Protein AF-A0A4S8HXV7-F1 (afdb_monomer_lite)

Secondary structure (DSSP, 8-state):
---------TT-SSPPP---SS---B---HHHHHHHHH-TTTGGGB---TTT-SHHHHHHHHGGGSTTTT-EEEEHHHHHTS---TT-EEEEEESSS--SS--EEEEHHHHHHHHHHHTT-SSSS--TTSEEEEE--------------HHHHGGGS--

pLDDT: mean 83.81, std 17.09, range [35.47, 97.69]

Structure (mmCIF, N/CA/C/O backbone):
data_AF-A0A4S8HXV7-F1
#
_entry.id   AF-A0A4S8HXV7-F1
#
loop_
_atom_site.group_PDB
_atom_site.id
_atom_site.type_symbol
_atom_site.label_atom_id
_atom_site.label_alt_id
_atom_site.label_comp_id
_atom_site.label_asym_id
_atom_site.label_entity_id
_atom_site.label_seq_id
_atom_site.pdbx_PDB_ins_code
_atom_site.Cartn_x
_atom_site.Cartn_y
_atom_site.Cartn_z
_atom_site.occupancy
_atom_site.B_iso_or_equiv
_atom_site.auth_seq_id
_atom_site.auth_comp_id
_atom_site.auth_asym_id
_atom_site.auth_atom_id
_atom_site.pdbx_PDB_model_num
ATOM 1 N N . MET A 1 1 ? -28.149 9.709 16.127 1.00 66.69 1 MET A N 1
ATOM 2 C CA . MET A 1 1 ? -26.971 8.877 16.458 1.00 66.69 1 MET A CA 1
ATOM 3 C C . MET A 1 1 ? -26.277 9.533 17.646 1.00 66.69 1 MET A C 1
ATOM 5 O O . MET A 1 1 ? -26.127 10.747 17.613 1.00 66.69 1 MET A O 1
ATOM 9 N N . GLN A 1 2 ? -25.987 8.801 18.724 1.00 84.50 2 GLN A N 1
ATOM 10 C CA . GLN A 1 2 ? -25.315 9.349 19.912 1.00 84.50 2 GLN A CA 1
ATOM 11 C C . GLN A 1 2 ? -23.810 9.112 19.770 1.00 84.50 2 GLN A C 1
ATOM 13 O O . GLN A 1 2 ? -23.411 7.995 19.450 1.00 84.50 2 GLN A O 1
ATOM 18 N N . TYR A 1 3 ? -23.004 10.144 20.005 1.00 88.06 3 TYR A N 1
ATOM 19 C CA . TYR A 1 3 ? -21.544 10.067 19.969 1.00 88.06 3 TYR A CA 1
ATOM 20 C C . TYR A 1 3 ? -20.999 10.307 21.375 1.00 88.06 3 TYR A C 1
ATOM 22 O O . TYR A 1 3 ? -21.593 11.057 22.151 1.00 88.06 3 TYR A O 1
ATOM 30 N N . ILE A 1 4 ? -19.895 9.643 21.699 1.00 90.31 4 ILE A N 1
ATOM 31 C CA . ILE A 1 4 ? -19.158 9.823 22.949 1.00 90.31 4 ILE A CA 1
ATOM 32 C C . ILE A 1 4 ? -17.730 10.159 22.544 1.00 90.31 4 ILE A C 1
ATOM 34 O O . ILE A 1 4 ? -17.114 9.406 21.791 1.00 90.31 4 ILE A O 1
ATOM 38 N N . GLU A 1 5 ? -17.237 11.298 23.012 1.00 92.00 5 GLU A N 1
ATOM 39 C CA . GLU A 1 5 ? -15.839 11.672 22.847 1.00 92.00 5 GLU A CA 1
ATOM 40 C C . GLU A 1 5 ? -14.992 10.922 23.874 1.00 92.00 5 GLU A C 1
ATOM 42 O O . GLU A 1 5 ? -15.394 10.746 25.027 1.00 92.00 5 GLU A O 1
ATOM 47 N N . ILE A 1 6 ? -13.846 10.420 23.424 1.00 91.06 6 ILE A N 1
ATOM 48 C CA . ILE A 1 6 ? -12.927 9.633 24.233 1.00 91.06 6 ILE A CA 1
ATOM 49 C C . ILE A 1 6 ? -11.528 10.191 24.000 1.00 91.06 6 ILE A C 1
ATOM 51 O O . ILE A 1 6 ? -11.031 10.173 22.873 1.00 91.06 6 ILE A O 1
ATOM 55 N N . ASP A 1 7 ? -10.883 10.629 25.075 1.00 91.69 7 ASP A N 1
ATOM 56 C CA . ASP A 1 7 ? -9.509 11.112 25.024 1.00 91.69 7 ASP A CA 1
ATOM 57 C C . ASP A 1 7 ? -8.523 9.946 25.084 1.00 91.69 7 ASP A C 1
ATOM 59 O O . ASP A 1 7 ? -8.434 9.220 26.077 1.00 91.69 7 ASP A O 1
ATOM 63 N N . ILE A 1 8 ? -7.749 9.778 24.013 1.00 91.62 8 ILE A N 1
ATOM 64 C CA . ILE A 1 8 ? -6.668 8.796 23.945 1.00 91.62 8 ILE A CA 1
ATOM 65 C C . ILE A 1 8 ? -5.344 9.516 24.163 1.00 91.62 8 ILE A C 1
ATOM 67 O O . ILE A 1 8 ? -4.898 10.294 23.318 1.00 91.62 8 ILE A O 1
ATOM 71 N N . ILE A 1 9 ? -4.693 9.218 25.287 1.00 90.62 9 ILE A N 1
ATOM 72 C CA . ILE A 1 9 ? -3.345 9.712 25.568 1.00 90.62 9 ILE A CA 1
ATOM 73 C C . ILE A 1 9 ? -2.378 9.089 24.545 1.00 90.62 9 ILE A C 1
ATOM 75 O O . ILE A 1 9 ? -2.358 7.864 24.393 1.00 90.62 9 ILE A O 1
ATOM 79 N N . PRO A 1 10 ? -1.560 9.884 23.831 1.00 86.81 10 PRO A N 1
ATOM 80 C CA . PRO A 1 10 ? -0.559 9.343 22.919 1.00 86.81 10 PRO A CA 1
ATOM 81 C C . PRO A 1 10 ? 0.362 8.326 23.609 1.00 86.81 10 PRO A C 1
ATOM 83 O O . PRO A 1 10 ? 0.791 8.542 24.740 1.00 86.81 10 PRO A O 1
ATOM 86 N N . PHE A 1 11 ? 0.686 7.234 22.910 1.00 85.81 11 PHE A N 1
ATOM 87 C CA . PHE A 1 11 ? 1.575 6.156 23.378 1.00 85.81 11 PHE A CA 1
ATOM 88 C C . PHE A 1 11 ? 1.100 5.375 24.615 1.00 85.81 11 PHE A C 1
ATOM 90 O O . PHE A 1 11 ? 1.881 4.619 25.189 1.00 85.81 11 PHE A O 1
ATOM 97 N N . THR A 1 12 ? -0.163 5.521 25.018 1.00 92.44 12 THR A N 1
ATOM 98 C CA . THR A 1 12 ? -0.748 4.660 26.051 1.00 92.44 12 THR A CA 1
ATOM 99 C C . THR A 1 12 ? -0.883 3.214 25.568 1.00 92.44 12 THR A C 1
ATOM 101 O O . THR A 1 12 ? -1.055 2.944 24.377 1.00 92.44 12 THR A O 1
ATOM 104 N N . ASP A 1 13 ? -0.818 2.277 26.507 1.00 93.12 13 ASP A N 1
ATOM 105 C CA . ASP A 1 13 ? -1.010 0.845 26.301 1.00 93.12 13 ASP A CA 1
ATOM 106 C C . ASP A 1 13 ? -2.412 0.363 26.714 1.00 93.12 13 ASP A C 1
ATOM 108 O O . ASP A 1 13 ? -2.720 -0.820 26.548 1.00 93.12 13 ASP A O 1
ATOM 112 N N . GLN A 1 14 ? -3.273 1.265 27.201 1.00 91.88 14 GLN A N 1
ATOM 113 C CA . GLN A 1 14 ? -4.616 0.952 27.688 1.00 91.88 14 GLN A CA 1
ATOM 114 C C . GLN A 1 14 ? -5.668 1.911 27.130 1.00 91.88 14 GLN A C 1
ATOM 116 O O . GLN A 1 14 ? -5.430 3.105 26.955 1.00 91.88 14 GLN A O 1
ATOM 121 N N . LEU A 1 15 ? -6.866 1.386 26.868 1.00 90.88 15 LEU A N 1
ATOM 122 C CA . LEU A 1 15 ? -8.019 2.229 26.565 1.00 90.88 15 LEU A CA 1
ATOM 123 C C . LEU A 1 15 ? -8.466 2.966 27.838 1.00 90.88 15 LEU A C 1
ATOM 125 O O . LEU A 1 15 ? -8.445 2.376 28.920 1.00 90.88 15 LEU A O 1
ATOM 129 N N . PRO A 1 16 ? -8.912 4.228 27.732 1.00 91.44 16 PRO A N 1
ATOM 130 C CA . PRO A 1 16 ? -9.568 4.906 28.840 1.00 91.44 16 PRO A CA 1
ATOM 131 C C . PRO A 1 16 ? -10.880 4.196 29.190 1.00 91.44 16 PRO A C 1
ATOM 133 O O . PRO A 1 16 ? -11.446 3.450 28.391 1.00 91.44 16 PRO A O 1
ATOM 136 N N . ASN A 1 17 ? -11.406 4.468 30.380 1.00 90.94 17 ASN A N 1
ATOM 137 C CA . ASN A 1 17 ? -12.718 3.959 30.760 1.00 90.94 17 ASN A CA 1
ATOM 138 C C . ASN A 1 17 ? -13.820 4.714 30.007 1.00 90.94 17 ASN A C 1
ATOM 140 O O . ASN A 1 17 ? -13.947 5.930 30.131 1.00 90.94 17 ASN A O 1
ATOM 144 N N . PHE A 1 18 ? -14.659 3.981 29.280 1.00 90.62 18 PHE A N 1
ATOM 145 C CA . PHE A 1 18 ? -15.868 4.497 28.641 1.00 90.62 18 PHE A CA 1
ATOM 146 C C . PHE A 1 18 ? -16.979 3.442 28.678 1.00 90.62 18 PHE A C 1
ATOM 148 O O . PHE A 1 18 ? -16.735 2.260 28.915 1.00 90.62 18 PHE A O 1
ATOM 155 N N . ASN A 1 19 ? -18.224 3.863 28.452 1.00 87.88 19 ASN A N 1
ATOM 156 C CA . ASN A 1 19 ? -19.351 2.937 28.394 1.00 87.88 19 ASN A CA 1
ATOM 157 C C . ASN A 1 19 ? -19.299 2.106 27.102 1.00 87.88 19 ASN A C 1
ATOM 159 O O . ASN A 1 19 ? -19.551 2.629 26.016 1.00 87.88 19 ASN A O 1
ATOM 163 N N . ASN A 1 20 ? -19.027 0.811 27.239 1.00 87.88 20 ASN A N 1
ATOM 164 C CA . ASN A 1 20 ? -18.946 -0.155 26.146 1.00 87.88 20 ASN A CA 1
ATOM 165 C C . ASN A 1 20 ? -20.070 -1.211 26.182 1.00 87.88 20 ASN A C 1
ATOM 167 O O . ASN A 1 20 ? -19.978 -2.234 25.513 1.00 87.88 20 ASN A O 1
ATOM 171 N N . ASN A 1 21 ? -21.167 -0.951 26.905 1.00 87.50 21 ASN A N 1
ATOM 172 C CA . ASN A 1 21 ? -22.294 -1.890 27.036 1.00 87.50 21 ASN A CA 1
ATOM 173 C C . ASN A 1 21 ? -23.074 -2.116 25.727 1.00 87.50 21 ASN A C 1
ATOM 175 O O . ASN A 1 21 ? -23.994 -2.934 25.678 1.00 87.50 21 ASN A O 1
ATOM 179 N N . LYS A 1 22 ? -22.769 -1.349 24.680 1.00 86.75 22 LYS A N 1
ATOM 180 C CA . LYS A 1 22 ? -23.358 -1.465 23.347 1.00 86.75 22 LYS A CA 1
ATOM 181 C C . LYS A 1 22 ? -22.246 -1.668 22.331 1.00 86.75 22 LYS A C 1
ATOM 183 O O . LYS A 1 22 ? -21.126 -1.205 22.525 1.00 86.75 22 LYS A O 1
ATOM 188 N N . GLN A 1 23 ? -22.590 -2.296 21.214 1.00 87.38 23 GLN A N 1
ATOM 189 C CA . GLN A 1 23 ? -21.696 -2.343 20.069 1.00 87.38 23 GLN A CA 1
ATOM 190 C C . GLN A 1 23 ? -21.584 -0.938 19.463 1.00 87.38 23 GLN A C 1
ATOM 192 O O . GLN A 1 23 ? -22.570 -0.379 18.984 1.00 87.38 23 GLN A O 1
ATOM 197 N N . SER A 1 24 ? -20.384 -0.372 19.533 1.00 90.31 24 SER A N 1
ATOM 198 C CA . SER A 1 24 ? -20.072 0.984 19.077 1.00 90.31 24 SER A CA 1
ATOM 199 C C . SER A 1 24 ? -19.241 0.932 17.804 1.00 90.31 24 SER A C 1
ATOM 201 O O . SER A 1 24 ? -18.461 0.005 17.632 1.00 90.31 24 SER A O 1
ATOM 203 N N . ILE A 1 25 ? -19.383 1.926 16.928 1.00 91.25 25 ILE A N 1
ATOM 204 C CA . ILE A 1 25 ? -18.441 2.140 15.822 1.00 91.25 25 ILE A CA 1
ATOM 205 C C . ILE A 1 25 ? -17.330 3.045 16.341 1.00 91.25 25 ILE A C 1
ATOM 207 O O . ILE A 1 25 ? -17.612 4.111 16.890 1.00 91.25 25 ILE A O 1
ATOM 211 N N . PHE A 1 26 ? -16.081 2.624 16.173 1.00 91.88 26 PHE A N 1
ATOM 212 C CA . PHE A 1 26 ? -14.922 3.369 16.651 1.00 91.88 26 PHE A CA 1
ATOM 213 C C . PHE A 1 26 ? -14.276 4.169 15.521 1.00 91.8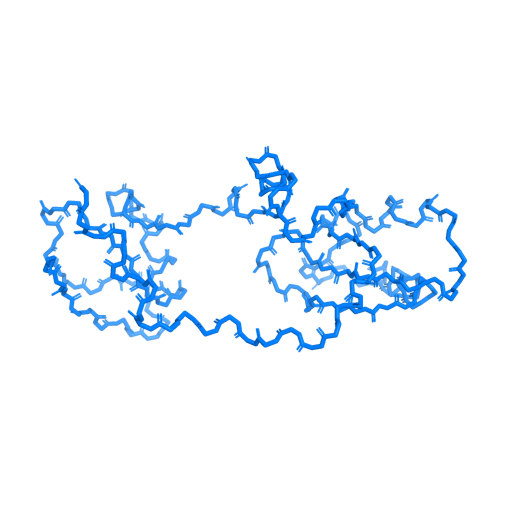8 26 PHE A C 1
ATOM 215 O O . PHE A 1 26 ? -13.999 3.632 14.450 1.00 91.88 26 PHE A O 1
ATOM 222 N N . TYR A 1 27 ? -13.996 5.446 15.780 1.00 90.19 27 TYR A N 1
ATOM 223 C CA . TYR A 1 27 ? -13.314 6.346 14.855 1.00 90.19 27 TYR A CA 1
ATOM 224 C C . TYR A 1 27 ? -12.298 7.199 15.617 1.00 90.19 27 TYR A C 1
ATOM 226 O O . TYR A 1 27 ? -12.652 7.816 16.619 1.00 90.19 27 TYR A O 1
ATOM 234 N N . GLY A 1 28 ? -11.037 7.213 15.182 1.00 89.12 28 GLY A N 1
ATOM 235 C CA . GLY A 1 28 ? -9.982 7.918 15.907 1.00 89.12 28 GLY A CA 1
ATOM 236 C C . GLY A 1 28 ? -8.572 7.603 15.417 1.00 89.12 28 GLY A C 1
ATOM 237 O O . GLY A 1 28 ? -8.363 7.225 14.266 1.00 89.12 28 GLY A O 1
ATOM 238 N N . SER A 1 29 ? -7.597 7.799 16.304 1.00 88.38 29 SER A N 1
ATOM 239 C CA . SER A 1 29 ? -6.169 7.662 16.005 1.00 88.38 29 SER A CA 1
ATOM 240 C C . SER A 1 29 ? -5.725 6.208 15.794 1.00 88.38 29 SER A C 1
ATOM 242 O O . SER A 1 29 ? -6.381 5.260 16.230 1.00 88.38 29 SER A O 1
ATOM 244 N N . THR A 1 30 ? -4.545 6.029 15.191 1.00 86.81 30 THR A N 1
ATOM 245 C CA . THR A 1 30 ? -3.892 4.715 15.062 1.00 86.81 30 THR A CA 1
ATOM 246 C C . THR A 1 30 ? -3.627 4.069 16.422 1.00 86.81 30 THR A C 1
ATOM 248 O O . THR A 1 30 ? -3.826 2.866 16.556 1.00 86.81 30 THR A O 1
ATOM 251 N N . THR A 1 31 ? -3.260 4.851 17.446 1.00 90.62 31 THR A N 1
ATOM 252 C CA . THR A 1 31 ? -3.116 4.369 18.831 1.00 90.62 31 THR A CA 1
ATOM 253 C C . THR A 1 31 ? -4.418 3.745 19.330 1.00 90.62 31 THR A C 1
ATOM 255 O O . THR A 1 31 ? -4.404 2.626 19.830 1.00 90.62 31 THR A O 1
ATOM 258 N N . MET A 1 32 ? -5.560 4.418 19.137 1.00 91.56 32 MET A N 1
ATOM 259 C CA . MET A 1 32 ? -6.864 3.865 19.516 1.00 91.56 32 MET A CA 1
ATOM 260 C C . MET A 1 32 ? -7.146 2.555 18.779 1.00 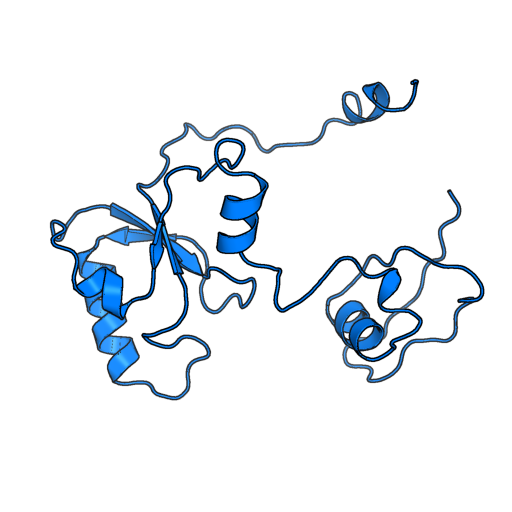91.56 32 MET A C 1
ATOM 262 O O . MET A 1 32 ? -7.535 1.570 19.399 1.00 91.56 32 MET A O 1
ATOM 266 N N . GLY A 1 33 ? -6.903 2.533 17.467 1.00 89.69 33 GLY A N 1
ATOM 267 C CA . GLY A 1 33 ? -7.080 1.344 16.640 1.00 89.69 33 GLY A CA 1
ATOM 268 C C . GLY A 1 33 ? -6.247 0.152 17.111 1.00 89.69 33 GLY A C 1
ATOM 269 O O . GLY A 1 33 ? -6.770 -0.949 17.251 1.00 89.69 33 GLY A O 1
ATOM 270 N N . GLN A 1 34 ? -4.971 0.375 17.437 1.00 88.75 34 GLN A N 1
ATOM 271 C CA . GLN A 1 34 ? -4.073 -0.656 17.971 1.00 88.75 34 GLN A CA 1
ATOM 272 C C . GLN A 1 34 ? -4.547 -1.213 19.317 1.00 88.75 34 GLN A C 1
ATOM 274 O O . GLN A 1 34 ? -4.387 -2.404 19.582 1.00 88.75 34 GLN A O 1
ATOM 279 N N . LEU A 1 35 ? -5.114 -0.365 20.174 1.00 92.12 35 LEU A N 1
ATOM 280 C CA . LEU A 1 35 ? -5.649 -0.780 21.468 1.00 92.12 35 LEU A CA 1
ATOM 281 C C . LEU A 1 35 ? -6.957 -1.564 21.311 1.00 92.12 35 LEU A C 1
ATOM 283 O O . LEU A 1 35 ? -7.107 -2.624 21.914 1.00 92.12 35 LEU A O 1
ATOM 287 N N . LEU A 1 36 ? -7.865 -1.099 20.448 1.00 92.19 36 LEU A N 1
ATOM 288 C CA . LEU A 1 36 ? -9.116 -1.792 20.125 1.00 92.19 36 LEU A CA 1
ATOM 289 C C . LEU A 1 36 ? -8.871 -3.155 19.475 1.00 92.19 36 LEU A C 1
ATOM 291 O O . LEU A 1 36 ? -9.574 -4.108 19.789 1.00 92.19 36 LEU A O 1
ATOM 295 N N . TYR A 1 37 ? -7.855 -3.269 18.616 1.00 88.56 37 TYR A N 1
ATOM 296 C CA . TYR A 1 37 ? -7.482 -4.531 17.971 1.00 88.56 37 TYR A CA 1
ATOM 297 C C . TYR A 1 37 ? -7.066 -5.618 18.978 1.00 88.56 37 TYR A C 1
ATOM 299 O O . TYR A 1 37 ? -7.283 -6.806 18.748 1.00 88.56 37 TYR A O 1
ATOM 307 N N . LYS A 1 38 ? -6.504 -5.226 20.130 1.00 88.56 38 LYS A N 1
ATOM 308 C CA . LYS A 1 38 ? -6.137 -6.155 21.214 1.00 88.56 38 LYS A CA 1
ATOM 309 C C . LYS A 1 38 ? -7.347 -6.620 22.035 1.00 88.56 38 LYS A C 1
ATOM 311 O O . LYS A 1 38 ? -7.266 -7.662 22.686 1.00 88.56 38 LYS A O 1
ATOM 316 N N . ASP A 1 39 ? -8.459 -5.885 22.004 1.00 88.62 39 ASP A N 1
ATOM 317 C CA . ASP A 1 39 ? -9.688 -6.212 22.728 1.00 88.62 39 ASP A CA 1
ATOM 318 C C . ASP A 1 39 ? -10.708 -6.896 21.802 1.00 88.62 39 ASP A C 1
ATOM 320 O O . ASP A 1 39 ? -11.398 -6.265 21.002 1.00 88.62 39 ASP A O 1
ATOM 324 N N . ARG A 1 40 ? -10.864 -8.218 21.950 1.00 83.50 40 ARG A N 1
ATOM 325 C CA . ARG A 1 40 ? -11.776 -9.022 21.114 1.00 83.50 40 ARG A CA 1
ATOM 326 C C . ARG A 1 40 ? -13.250 -8.615 21.216 1.00 83.50 40 ARG A C 1
ATOM 328 O O . ARG A 1 40 ? -14.021 -8.940 20.311 1.00 83.50 40 ARG A O 1
ATOM 335 N N . HIS A 1 41 ? -13.671 -7.978 22.308 1.00 87.12 41 HIS A N 1
ATOM 336 C CA . HIS A 1 41 ? -15.051 -7.528 22.467 1.00 87.12 41 HIS A CA 1
ATOM 337 C C . HIS A 1 41 ? -15.299 -6.247 21.667 1.00 87.12 41 HIS A C 1
ATOM 339 O O . HIS A 1 41 ? -16.292 -6.153 20.943 1.00 87.12 41 HIS A O 1
ATOM 345 N N . LEU A 1 42 ? -14.368 -5.296 21.752 1.00 89.81 42 LEU A N 1
ATOM 346 C CA . LEU A 1 42 ? -14.484 -3.983 21.115 1.00 89.81 42 LEU A CA 1
ATOM 347 C C . LEU A 1 42 ? -14.096 -4.003 19.633 1.00 89.81 42 LEU A C 1
ATOM 349 O O . LEU A 1 42 ? -14.661 -3.245 18.844 1.00 89.81 42 LEU A O 1
ATOM 353 N N . TYR A 1 43 ? -13.207 -4.916 19.234 1.00 87.44 43 TYR A N 1
ATOM 354 C CA . TYR A 1 43 ? -12.708 -5.046 17.865 1.00 87.44 43 TYR A CA 1
ATOM 355 C C . TYR A 1 43 ? -13.819 -5.102 16.802 1.00 87.44 43 TYR A C 1
ATOM 357 O O . TYR A 1 43 ? -13.683 -4.517 15.734 1.00 87.44 43 TYR A O 1
ATOM 365 N N . LYS A 1 44 ? -14.974 -5.710 17.109 1.00 87.31 44 LYS A N 1
ATOM 366 C CA . LYS A 1 44 ? -16.113 -5.819 16.173 1.00 87.31 44 LYS A CA 1
ATOM 367 C C . LYS A 1 44 ? -16.646 -4.478 15.658 1.00 87.31 44 LYS A C 1
ATOM 369 O O . LYS A 1 44 ? -17.359 -4.450 14.660 1.00 87.31 44 LYS A O 1
ATOM 374 N N . GLY A 1 45 ? -16.405 -3.399 16.394 1.00 86.38 45 GLY A N 1
ATOM 375 C CA . GLY A 1 45 ? -16.815 -2.044 16.043 1.00 86.38 45 GLY A CA 1
ATOM 376 C C . GLY A 1 45 ? -15.755 -1.230 15.304 1.00 86.38 45 GLY A C 1
ATOM 377 O O . GLY A 1 45 ? -16.016 -0.096 14.903 1.00 86.38 45 GLY A O 1
ATOM 378 N N . TYR A 1 46 ? -14.540 -1.764 15.193 1.00 88.62 46 TYR A N 1
ATOM 379 C CA . TYR A 1 46 ? -13.396 -1.082 14.615 1.00 88.62 46 TYR A CA 1
ATOM 380 C C . TYR A 1 46 ? -13.259 -1.465 13.141 1.00 88.62 46 TYR A C 1
ATOM 382 O O . TYR A 1 46 ? -13.129 -2.635 12.791 1.00 88.62 46 TYR A O 1
ATOM 390 N N . PHE A 1 47 ? -13.319 -0.466 12.262 1.00 84.31 47 PHE A N 1
ATOM 391 C CA . PHE A 1 47 ? -13.316 -0.676 10.815 1.00 84.31 47 PHE A CA 1
ATOM 392 C C . PHE A 1 47 ? -11.888 -0.723 10.259 1.00 84.31 47 PHE A C 1
ATOM 394 O O . PHE A 1 47 ? -11.455 0.166 9.529 1.00 84.31 47 PHE A O 1
ATOM 401 N N . PHE A 1 48 ? -11.134 -1.748 10.648 1.00 84.19 48 PHE A N 1
ATOM 402 C CA . PHE A 1 48 ? -9.822 -2.047 10.084 1.00 84.19 48 PHE A CA 1
ATOM 403 C C . PHE A 1 48 ? -9.467 -3.506 10.366 1.00 84.19 48 PHE A C 1
ATOM 405 O O . PHE A 1 48 ? -9.546 -3.973 11.502 1.00 84.19 48 PHE A O 1
ATOM 412 N N . GLU A 1 49 ? -9.050 -4.212 9.325 1.00 83.19 49 GLU A N 1
ATOM 413 C CA . GLU A 1 49 ? -8.556 -5.579 9.416 1.00 83.19 49 GLU A CA 1
ATOM 414 C C . GLU A 1 49 ? -7.239 -5.640 8.657 1.00 83.19 49 GLU A C 1
ATOM 416 O O . GLU A 1 49 ? -7.223 -5.467 7.437 1.00 83.19 49 GLU A O 1
ATOM 421 N N . GLN A 1 50 ? -6.145 -5.844 9.389 1.00 79.81 50 GLN A N 1
ATOM 422 C CA . GLN A 1 50 ? -4.791 -5.677 8.869 1.00 79.81 50 GLN A CA 1
ATOM 423 C C . GLN A 1 50 ? -4.535 -6.597 7.673 1.00 79.81 50 GLN A C 1
ATOM 425 O O . GLN A 1 50 ? -3.972 -6.158 6.674 1.00 79.81 50 GLN A O 1
ATOM 430 N N . ASP A 1 51 ? -5.024 -7.835 7.745 1.00 82.31 51 ASP A N 1
ATOM 431 C CA . ASP A 1 51 ? -4.776 -8.858 6.726 1.00 82.31 51 ASP A CA 1
ATOM 432 C C . ASP A 1 51 ? -5.591 -8.647 5.440 1.00 82.31 51 ASP A C 1
ATOM 434 O O . ASP A 1 51 ? -5.269 -9.213 4.398 1.00 82.31 51 ASP A O 1
ATOM 438 N N . SER A 1 52 ? -6.652 -7.834 5.493 1.00 87.25 52 SER A N 1
ATOM 439 C CA . SER A 1 52 ? -7.522 -7.561 4.337 1.00 87.25 52 SER A CA 1
ATOM 440 C C . SER A 1 52 ? -7.450 -6.117 3.836 1.00 87.25 52 SER A C 1
ATOM 442 O O . SER A 1 52 ? -8.051 -5.787 2.808 1.00 87.25 52 SER A O 1
ATOM 444 N N . PHE A 1 53 ? -6.714 -5.248 4.535 1.00 89.00 53 PHE A N 1
ATOM 445 C CA . PHE A 1 53 ? -6.515 -3.855 4.149 1.00 89.00 53 PHE A CA 1
ATOM 446 C C . PHE A 1 53 ? -5.420 -3.742 3.077 1.00 89.00 53 PHE A C 1
ATOM 448 O O . PHE A 1 53 ? -4.317 -3.257 3.326 1.00 89.00 53 PHE A O 1
ATOM 455 N N . SER A 1 54 ? -5.739 -4.209 1.868 1.00 92.38 54 SER A N 1
ATOM 456 C CA . SER A 1 54 ? -4.857 -4.165 0.701 1.00 92.38 54 SER A CA 1
ATOM 457 C C . SER A 1 54 ? -5.576 -3.676 -0.556 1.00 92.38 54 SER A C 1
ATOM 459 O O . SER A 1 54 ? -6.788 -3.848 -0.721 1.00 92.38 54 SER A O 1
ATOM 461 N N . ILE A 1 55 ? -4.823 -3.070 -1.476 1.00 92.56 55 ILE A N 1
ATOM 462 C CA . ILE A 1 55 ? -5.341 -2.651 -2.782 1.00 92.56 55 ILE A CA 1
ATOM 463 C C . ILE A 1 55 ? -5.726 -3.866 -3.630 1.00 92.56 55 ILE A C 1
ATOM 465 O O . ILE A 1 55 ? -6.727 -3.806 -4.340 1.00 92.56 55 ILE A O 1
ATOM 469 N N . GLU A 1 56 ? -4.999 -4.976 -3.523 1.00 93.75 56 GLU A N 1
ATOM 470 C CA . GLU A 1 56 ? -5.358 -6.260 -4.125 1.00 93.75 56 GLU A CA 1
ATOM 471 C C . GLU A 1 56 ? -6.767 -6.709 -3.717 1.00 93.75 56 GLU A C 1
ATOM 473 O O . GLU A 1 56 ? -7.590 -7.016 -4.582 1.00 93.75 56 GLU A O 1
ATOM 478 N N . ASN A 1 57 ? -7.090 -6.667 -2.419 1.00 94.31 57 ASN A N 1
ATOM 479 C CA . ASN A 1 57 ? -8.435 -6.982 -1.941 1.00 94.31 57 ASN A CA 1
ATOM 480 C C . ASN A 1 57 ? -9.467 -5.973 -2.473 1.00 94.31 57 ASN A C 1
ATOM 482 O O . ASN A 1 57 ? -10.582 -6.347 -2.841 1.00 94.31 57 ASN A O 1
ATOM 486 N N . TYR A 1 58 ? -9.108 -4.691 -2.588 1.00 92.44 58 TYR A N 1
ATOM 487 C CA . TYR A 1 58 ? -10.005 -3.700 -3.187 1.00 92.44 58 TYR A CA 1
ATOM 488 C C . TYR A 1 58 ? -10.270 -3.988 -4.667 1.00 92.44 58 TYR A C 1
ATOM 490 O O . TYR A 1 58 ? -11.412 -3.862 -5.108 1.00 92.44 58 TYR A O 1
ATOM 498 N N . PHE A 1 59 ? -9.270 -4.430 -5.432 1.00 92.81 59 PHE A N 1
ATOM 499 C CA . PHE A 1 59 ? -9.480 -4.874 -6.809 1.00 92.81 59 PHE A CA 1
ATOM 500 C C . PHE A 1 59 ? -10.375 -6.107 -6.895 1.00 92.81 59 PHE A C 1
ATOM 502 O O . PHE A 1 59 ? -11.262 -6.116 -7.746 1.00 92.81 59 PHE A O 1
ATOM 509 N N . ASP A 1 60 ? -10.203 -7.094 -6.013 1.00 92.94 60 ASP A N 1
ATOM 510 C CA . ASP A 1 60 ? -11.062 -8.285 -5.970 1.00 92.94 60 ASP A CA 1
ATOM 511 C C . ASP A 1 60 ? -12.538 -7.919 -5.736 1.00 92.94 60 ASP A C 1
ATOM 513 O O . ASP A 1 60 ? -13.431 -8.431 -6.410 1.00 92.94 60 ASP A O 1
ATOM 517 N N . LYS A 1 61 ? -12.813 -6.980 -4.819 1.00 94.12 61 LYS A N 1
ATOM 518 C CA . LYS A 1 61 ? -14.194 -6.603 -4.463 1.00 94.12 61 LYS A CA 1
ATOM 519 C C . LYS A 1 61 ? -14.828 -5.571 -5.391 1.00 94.12 61 LYS A C 1
ATOM 521 O O . LYS A 1 61 ? -16.021 -5.663 -5.671 1.00 94.12 61 LYS A O 1
ATOM 526 N N . TRP A 1 62 ? -14.063 -4.583 -5.848 1.00 93.12 62 TRP A N 1
ATOM 527 C CA . TRP A 1 62 ? -14.598 -3.417 -6.562 1.00 93.12 62 TRP A CA 1
ATOM 528 C C . TRP A 1 62 ? -14.225 -3.397 -8.045 1.00 93.12 62 TRP A C 1
ATOM 530 O O . TRP A 1 62 ? -14.930 -2.774 -8.842 1.00 93.12 62 TRP A O 1
ATOM 540 N N . GLY A 1 63 ? -13.149 -4.083 -8.443 1.00 91.12 63 GLY A N 1
ATOM 541 C CA . GLY A 1 63 ? -12.729 -4.252 -9.834 1.00 91.12 63 GLY A CA 1
ATOM 542 C C . GLY A 1 63 ? -12.795 -2.956 -10.643 1.00 91.12 63 GLY A C 1
ATOM 543 O O . GLY A 1 63 ? -12.140 -1.967 -10.319 1.00 91.12 63 GLY A O 1
ATOM 544 N N . LYS A 1 64 ? -13.635 -2.949 -11.686 1.00 91.69 64 LYS A N 1
ATOM 545 C CA . LYS A 1 64 ? -13.825 -1.818 -12.616 1.00 91.69 64 LYS A CA 1
ATOM 546 C C . LYS A 1 64 ? -14.334 -0.519 -11.987 1.00 91.69 64 LYS A C 1
ATOM 548 O O . LYS A 1 64 ? -14.304 0.516 -12.643 1.00 91.69 64 LYS A O 1
ATOM 553 N N . HIS A 1 65 ? -14.836 -0.570 -10.757 1.00 91.56 65 HIS A N 1
ATOM 554 C CA . HIS A 1 65 ? -15.288 0.611 -10.023 1.00 91.56 65 HIS A CA 1
ATOM 555 C C . HIS A 1 65 ? -14.134 1.348 -9.331 1.00 91.56 65 HIS A C 1
ATOM 557 O O . HIS A 1 65 ? -14.315 2.476 -8.874 1.00 91.56 65 HIS A O 1
ATOM 563 N N . MET A 1 66 ? -12.946 0.743 -9.279 1.00 88.44 66 MET A N 1
ATOM 564 C CA . MET A 1 66 ? -11.747 1.375 -8.742 1.00 88.44 66 MET A CA 1
ATOM 565 C C . MET A 1 66 ? -11.195 2.421 -9.713 1.00 88.44 66 MET A C 1
ATOM 567 O O . MET A 1 66 ? -11.078 2.177 -10.913 1.00 88.44 66 MET A O 1
ATOM 571 N N . LEU A 1 67 ? -10.782 3.579 -9.188 1.00 83.00 67 LEU A N 1
ATOM 572 C CA . LEU A 1 67 ? -10.151 4.643 -9.984 1.00 83.00 67 LEU A CA 1
ATOM 573 C C . LEU A 1 67 ? -8.893 4.151 -10.715 1.00 83.00 67 LEU A C 1
ATOM 575 O O . LEU A 1 67 ? -8.617 4.569 -11.834 1.00 83.00 67 LEU A O 1
ATOM 579 N N . ASN A 1 68 ? -8.140 3.276 -10.058 1.00 82.88 68 ASN A N 1
ATOM 580 C CA . ASN A 1 68 ? -6.928 2.637 -10.550 1.00 82.88 68 ASN A CA 1
ATOM 581 C C . ASN A 1 68 ? -7.208 1.250 -11.151 1.00 82.88 68 ASN A C 1
ATOM 583 O O . ASN A 1 68 ? -6.327 0.393 -11.147 1.00 82.88 68 ASN A O 1
ATOM 587 N N . TYR A 1 69 ? -8.421 1.007 -11.656 1.00 85.38 69 TYR A N 1
ATOM 588 C CA . TYR A 1 69 ? -8.703 -0.206 -12.416 1.00 85.38 69 TYR A CA 1
ATOM 589 C C . TYR A 1 69 ? -7.714 -0.354 -13.585 1.00 85.38 69 TYR A C 1
ATOM 591 O O . TYR A 1 69 ? -7.360 0.628 -14.237 1.00 85.38 69 TYR A O 1
ATOM 599 N N . GLY A 1 70 ? -7.229 -1.577 -13.813 1.00 85.56 70 GLY A N 1
ATOM 600 C CA . GLY A 1 70 ? -6.162 -1.870 -14.779 1.00 85.56 70 GLY A CA 1
ATOM 601 C C . GLY A 1 70 ? -4.740 -1.759 -14.215 1.00 85.56 70 GLY A C 1
ATOM 602 O O . GLY A 1 70 ? -3.789 -2.118 -14.906 1.00 85.56 70 GLY A O 1
ATOM 603 N N . ALA A 1 71 ? -4.577 -1.312 -12.967 1.00 93.00 71 ALA A N 1
ATOM 604 C CA . ALA A 1 71 ? -3.320 -1.477 -12.251 1.00 93.00 71 ALA A CA 1
ATOM 605 C C . ALA A 1 71 ? -3.032 -2.962 -11.968 1.00 93.00 71 ALA A C 1
ATOM 607 O O . ALA A 1 71 ? -3.935 -3.793 -11.877 1.00 93.00 71 ALA A O 1
ATOM 608 N N . MET A 1 72 ? -1.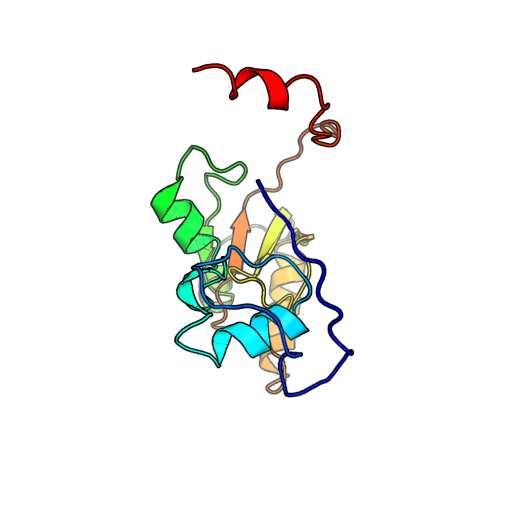753 -3.277 -11.807 1.00 94.44 72 MET A N 1
ATOM 609 C CA . MET A 1 72 ? -1.239 -4.614 -11.551 1.00 94.44 72 MET A CA 1
ATOM 610 C C . MET A 1 72 ? -0.682 -4.685 -10.133 1.00 94.44 72 MET A C 1
ATOM 612 O O . MET A 1 72 ? 0.133 -3.848 -9.747 1.00 94.44 72 MET A O 1
ATOM 616 N N . VAL A 1 73 ? -1.089 -5.708 -9.386 1.00 96.12 73 VAL A N 1
ATOM 617 C CA . VAL A 1 73 ? -0.424 -6.113 -8.142 1.00 96.12 73 VAL A CA 1
ATOM 618 C C . VAL A 1 73 ? 0.730 -7.043 -8.515 1.00 96.12 73 VAL A C 1
ATOM 620 O O . VAL A 1 73 ? 0.547 -7.974 -9.296 1.00 96.12 73 VAL A O 1
ATOM 623 N N . THR A 1 74 ? 1.929 -6.750 -8.022 1.00 96.88 74 THR A N 1
ATOM 624 C CA . THR A 1 74 ? 3.178 -7.461 -8.342 1.00 96.88 74 THR A CA 1
ATOM 625 C C . THR A 1 74 ? 4.161 -7.309 -7.181 1.00 96.88 74 THR A C 1
ATOM 627 O O . THR A 1 74 ? 3.914 -6.554 -6.247 1.00 96.88 74 THR A O 1
ATOM 630 N N . SER A 1 75 ? 5.303 -7.980 -7.234 1.00 96.44 75 SER A N 1
ATOM 631 C CA . SER A 1 75 ? 6.485 -7.673 -6.414 1.00 96.44 75 SER A CA 1
ATOM 632 C C . SER A 1 75 ? 7.546 -6.908 -7.212 1.00 96.44 75 SER A C 1
ATOM 634 O O . SER A 1 75 ? 7.455 -6.811 -8.441 1.00 96.44 75 SER A O 1
ATOM 636 N N . PHE A 1 76 ? 8.595 -6.408 -6.545 1.00 94.81 76 PHE A N 1
ATOM 637 C CA . PHE A 1 76 ? 9.760 -5.882 -7.261 1.00 94.81 76 PHE A CA 1
ATOM 638 C C . PHE A 1 76 ? 10.440 -6.968 -8.102 1.00 94.81 76 PHE A C 1
ATOM 640 O O . PHE A 1 76 ? 10.772 -6.705 -9.253 1.00 94.81 76 PHE A O 1
ATOM 647 N N . TYR A 1 77 ? 10.601 -8.190 -7.580 1.00 95.31 77 TYR A N 1
ATOM 648 C CA . TYR A 1 77 ? 11.172 -9.304 -8.350 1.00 95.31 77 TYR A CA 1
ATOM 649 C C . TYR A 1 77 ? 10.431 -9.552 -9.666 1.00 95.31 77 TYR A C 1
ATOM 651 O O . TYR A 1 77 ? 11.046 -9.619 -10.731 1.00 95.31 77 TYR A O 1
ATOM 659 N N . GLU A 1 78 ? 9.107 -9.655 -9.602 1.00 96.56 78 GLU A N 1
ATOM 660 C CA . GLU A 1 78 ? 8.278 -9.882 -10.785 1.00 96.56 78 GLU A CA 1
ATOM 661 C C . GLU A 1 78 ? 8.281 -8.672 -11.720 1.00 96.56 78 GLU A C 1
ATOM 663 O O . GLU A 1 78 ? 8.328 -8.843 -12.938 1.00 96.56 78 GLU A O 1
ATOM 668 N N . LEU A 1 79 ? 8.297 -7.449 -11.182 1.00 96.38 79 LEU A N 1
ATOM 669 C CA . LEU A 1 79 ? 8.402 -6.237 -11.990 1.00 96.38 79 LEU A CA 1
ATOM 670 C C . LEU A 1 79 ? 9.717 -6.192 -12.775 1.00 96.38 79 LEU A C 1
ATOM 672 O O . LEU A 1 79 ? 9.704 -5.850 -13.952 1.00 96.38 79 LEU A O 1
ATOM 676 N N . MET A 1 80 ? 10.837 -6.593 -12.173 1.00 95.62 80 M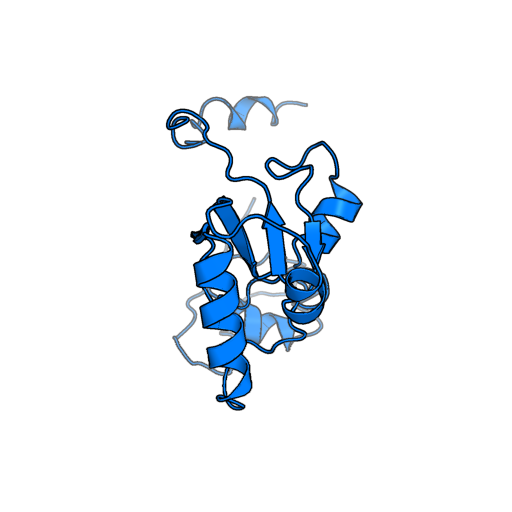ET A N 1
ATOM 677 C CA . MET A 1 80 ? 12.141 -6.622 -12.849 1.00 95.62 80 MET A CA 1
ATOM 678 C C . MET A 1 80 ? 12.236 -7.675 -13.957 1.00 95.62 80 MET A C 1
ATOM 680 O O . MET A 1 80 ? 13.103 -7.571 -14.822 1.00 95.62 80 MET A O 1
ATOM 684 N N . SER A 1 81 ? 11.338 -8.665 -13.966 1.00 94.62 81 SER A N 1
ATOM 685 C CA . SER A 1 81 ? 11.205 -9.622 -15.073 1.00 94.62 81 SER A CA 1
ATOM 686 C C . SER A 1 81 ? 10.459 -9.050 -16.286 1.00 94.62 81 SER A C 1
ATOM 688 O O . SER A 1 81 ? 10.423 -9.685 -17.340 1.00 94.62 81 SER A O 1
ATOM 690 N N . LYS A 1 82 ? 9.852 -7.859 -16.160 1.00 93.69 82 LYS A N 1
ATOM 691 C CA . LYS A 1 82 ? 9.138 -7.194 -17.254 1.00 93.69 82 LYS A CA 1
ATOM 692 C C . LYS A 1 82 ? 10.109 -6.478 -18.187 1.00 93.69 82 LYS A C 1
ATOM 694 O O . LYS A 1 82 ? 11.063 -5.825 -17.753 1.00 93.69 82 LYS A O 1
ATOM 699 N N . ASP A 1 83 ? 9.789 -6.531 -19.473 1.00 93.44 83 ASP A N 1
ATOM 700 C CA . ASP A 1 83 ? 10.518 -5.825 -20.520 1.00 93.44 83 ASP A CA 1
ATOM 701 C C . ASP A 1 83 ? 9.848 -4.478 -20.817 1.00 93.44 83 ASP A C 1
ATOM 703 O O . ASP A 1 83 ? 9.028 -4.339 -21.723 1.00 93.44 83 ASP A O 1
ATOM 707 N N . TYR A 1 84 ? 10.113 -3.494 -19.957 1.00 95.50 84 TYR A N 1
ATOM 708 C CA . TYR A 1 84 ? 9.712 -2.110 -20.189 1.00 95.50 84 TYR A CA 1
ATOM 709 C C . TYR A 1 84 ? 10.908 -1.268 -20.631 1.00 95.50 84 TYR A C 1
ATOM 711 O O . TYR A 1 84 ? 12.026 -1.434 -20.133 1.00 95.50 84 TYR A O 1
ATOM 719 N N . GLU A 1 85 ? 10.634 -0.292 -21.496 1.00 97.00 85 GLU A N 1
ATOM 720 C CA . GLU A 1 85 ? 11.591 0.749 -21.864 1.00 97.00 85 GLU A CA 1
ATOM 721 C C . GLU A 1 85 ? 12.075 1.520 -20.630 1.00 97.00 85 GLU A C 1
ATOM 723 O O . GLU A 1 85 ? 11.298 1.821 -19.720 1.00 97.00 85 GLU A O 1
ATOM 728 N N . ALA A 1 86 ? 13.359 1.886 -20.608 1.00 95.94 86 ALA A N 1
ATOM 729 C CA . ALA A 1 86 ? 13.997 2.546 -19.464 1.00 95.94 86 ALA A CA 1
ATOM 730 C C . ALA A 1 86 ? 13.303 3.855 -19.041 1.00 95.94 86 ALA A C 1
ATOM 732 O O . ALA A 1 86 ? 13.261 4.179 -17.850 1.00 95.94 86 ALA A O 1
ATOM 733 N N . ASP A 1 87 ? 12.743 4.583 -20.009 1.00 96.81 87 ASP A N 1
ATOM 734 C CA . ASP A 1 87 ? 12.032 5.846 -19.804 1.00 96.81 87 ASP A CA 1
ATOM 735 C C . ASP A 1 87 ? 10.516 5.681 -19.600 1.00 96.81 87 ASP A C 1
ATOM 737 O O . ASP A 1 87 ? 9.824 6.680 -19.392 1.00 96.81 87 ASP A O 1
ATOM 741 N N . LYS A 1 88 ? 9.972 4.450 -19.619 1.00 95.81 88 LYS A N 1
ATOM 742 C CA . LYS A 1 88 ? 8.543 4.228 -19.348 1.00 95.81 88 LYS A CA 1
ATOM 743 C C . LYS A 1 88 ? 8.217 4.714 -17.939 1.00 95.81 88 LYS A C 1
ATOM 745 O O . LYS A 1 88 ? 8.814 4.257 -16.966 1.00 95.81 88 LYS A O 1
ATOM 750 N N . LEU A 1 89 ? 7.250 5.620 -17.835 1.00 96.00 89 LEU A N 1
ATOM 751 C CA . LEU A 1 89 ? 6.732 6.090 -16.556 1.00 96.00 89 LEU A CA 1
ATOM 752 C C . LEU A 1 89 ? 5.723 5.090 -15.995 1.00 96.00 89 LEU A C 1
ATOM 754 O O . LEU A 1 89 ? 4.834 4.622 -16.706 1.00 96.00 89 LEU A O 1
ATOM 758 N N . LEU A 1 90 ? 5.851 4.802 -14.706 1.00 95.44 90 LEU A N 1
ATOM 759 C CA . LEU A 1 90 ? 4.952 3.951 -13.942 1.00 95.44 90 LEU A CA 1
ATOM 760 C C . LEU A 1 90 ? 4.581 4.673 -12.650 1.00 95.44 90 LEU A C 1
ATOM 762 O O . LEU A 1 90 ? 5.447 5.214 -11.966 1.00 95.44 90 LEU A O 1
ATOM 766 N N . PHE A 1 91 ? 3.298 4.661 -12.305 1.00 94.81 91 PHE A N 1
ATOM 767 C CA . PHE A 1 91 ? 2.880 4.931 -10.935 1.00 94.81 91 PHE A CA 1
ATOM 768 C C . PHE A 1 91 ? 3.123 3.675 -10.098 1.00 94.81 91 PHE A C 1
ATOM 770 O O . PHE A 1 91 ? 2.716 2.593 -10.518 1.00 94.81 91 PHE A O 1
ATOM 777 N N . ILE A 1 92 ? 3.763 3.815 -8.939 1.00 94.81 92 ILE A N 1
ATOM 778 C CA . ILE A 1 92 ? 4.093 2.730 -8.009 1.00 94.81 92 ILE A CA 1
ATOM 779 C C . ILE A 1 92 ? 3.682 3.120 -6.585 1.00 94.81 92 ILE A C 1
ATOM 781 O O . ILE A 1 92 ? 3.889 4.257 -6.169 1.00 94.81 92 ILE A O 1
ATOM 785 N N . ARG A 1 93 ? 3.103 2.183 -5.827 1.00 93.94 93 ARG A N 1
ATOM 786 C CA . ARG A 1 93 ? 2.777 2.333 -4.394 1.00 93.94 93 ARG A CA 1
ATOM 787 C C . ARG A 1 93 ? 2.832 0.982 -3.663 1.00 93.94 93 ARG A C 1
ATOM 789 O O . ARG A 1 93 ? 2.726 -0.045 -4.337 1.00 93.94 93 ARG A O 1
ATOM 796 N N . PRO A 1 94 ? 2.915 0.950 -2.321 1.00 94.50 94 PRO A N 1
ATOM 797 C CA . PRO A 1 94 ? 2.650 -0.269 -1.561 1.00 94.50 94 PRO A CA 1
ATOM 798 C C . PRO A 1 94 ? 1.216 -0.770 -1.788 1.00 94.50 94 PRO A C 1
ATOM 800 O O . PRO A 1 94 ? 0.293 0.032 -1.996 1.00 94.50 94 PRO A O 1
ATOM 803 N N . ASP A 1 95 ? 1.036 -2.090 -1.751 1.00 94.12 95 ASP A N 1
ATOM 804 C CA . ASP A 1 95 ? -0.287 -2.726 -1.774 1.00 94.12 95 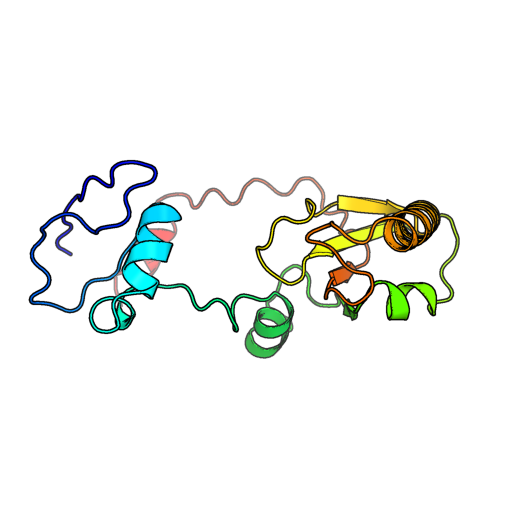ASP A CA 1
ATOM 805 C C . ASP A 1 95 ? -1.053 -2.531 -0.453 1.00 94.12 95 ASP A C 1
ATOM 807 O O . ASP A 1 95 ? -2.267 -2.345 -0.459 1.00 94.12 95 ASP A O 1
ATOM 811 N N . ASP A 1 96 ? -0.343 -2.498 0.671 1.00 90.00 96 ASP A N 1
ATOM 812 C CA . ASP A 1 96 ? -0.894 -2.269 2.008 1.00 90.00 96 ASP A CA 1
ATOM 813 C C . ASP A 1 96 ? -0.847 -0.777 2.426 1.00 90.00 96 ASP A C 1
ATOM 815 O O . ASP A 1 96 ? -0.489 0.110 1.641 1.00 90.00 96 ASP A O 1
ATOM 819 N N . ASP A 1 97 ? -1.225 -0.482 3.678 1.00 83.50 97 ASP A N 1
ATOM 820 C CA . ASP A 1 97 ? -1.065 0.844 4.310 1.00 83.50 97 ASP A CA 1
ATOM 821 C C . ASP A 1 97 ? 0.237 0.960 5.126 1.00 83.50 97 ASP A C 1
ATOM 823 O O . ASP A 1 97 ? 0.338 1.784 6.034 1.00 83.50 97 ASP A O 1
ATOM 827 N N . SER A 1 98 ? 1.263 0.150 4.823 1.00 82.75 98 SER A N 1
ATOM 828 C CA . SER A 1 98 ? 2.535 0.175 5.568 1.00 82.75 98 SER A CA 1
ATOM 829 C C . SER A 1 98 ? 3.239 1.531 5.508 1.00 82.75 98 SER A C 1
ATOM 831 O O . SER A 1 98 ? 4.071 1.829 6.364 1.00 82.75 98 SER A O 1
ATOM 833 N N . LYS A 1 99 ? 2.932 2.346 4.484 1.00 82.00 99 LYS A N 1
ATOM 834 C CA . LYS A 1 99 ? 3.612 3.619 4.178 1.00 82.00 99 LYS A CA 1
ATOM 835 C C . LYS A 1 99 ? 5.131 3.451 4.080 1.00 82.00 99 LYS A C 1
ATOM 837 O O . LYS A 1 99 ? 5.879 4.389 4.341 1.00 82.00 99 LYS A O 1
ATOM 842 N N . SER A 1 100 ? 5.580 2.262 3.675 1.00 87.00 100 SER A N 1
ATOM 843 C CA . SER A 1 100 ? 6.994 1.953 3.442 1.00 87.00 100 SER A CA 1
ATOM 844 C C . SER A 1 100 ? 7.615 2.865 2.378 1.00 87.00 100 SER A C 1
ATOM 846 O O . SER A 1 100 ? 8.810 3.147 2.418 1.00 87.00 100 SER A O 1
ATOM 848 N N . PHE A 1 101 ? 6.781 3.385 1.477 1.00 91.38 101 PHE A N 1
ATOM 849 C CA . PHE A 1 101 ? 7.040 4.552 0.645 1.00 91.38 101 PHE A CA 1
ATOM 850 C C . PHE A 1 101 ? 5.715 5.204 0.217 1.00 91.38 101 PHE A C 1
ATOM 852 O O . PHE A 1 101 ? 4.649 4.583 0.272 1.00 91.38 101 PHE A O 1
ATOM 859 N N . SER A 1 102 ? 5.774 6.464 -0.213 1.00 89.56 102 SER A N 1
ATOM 860 C CA . SER A 1 102 ? 4.615 7.173 -0.766 1.00 89.56 102 SER A CA 1
ATOM 861 C C . SER A 1 102 ? 4.354 6.746 -2.207 1.00 89.56 102 SER A C 1
ATOM 863 O O . SER A 1 102 ? 5.293 6.548 -2.970 1.00 89.56 102 SER A O 1
ATOM 865 N N . GLY A 1 103 ? 3.083 6.660 -2.605 1.00 91.69 103 GLY A N 1
ATOM 866 C CA . GLY A 1 103 ? 2.741 6.427 -4.007 1.00 91.69 103 GLY A CA 1
ATOM 867 C C . GLY A 1 103 ? 3.260 7.552 -4.906 1.00 91.69 103 GLY A C 1
ATOM 868 O O . GLY A 1 103 ? 2.988 8.722 -4.640 1.00 91.69 103 GLY A O 1
ATOM 869 N N . GLU A 1 104 ? 3.988 7.211 -5.966 1.00 93.69 104 GLU A N 1
ATOM 870 C CA . GLU A 1 104 ? 4.656 8.186 -6.833 1.00 93.69 104 GLU A CA 1
ATOM 871 C C . GLU A 1 104 ? 4.814 7.688 -8.276 1.00 93.69 104 GLU A C 1
ATOM 873 O O . GLU A 1 104 ? 4.645 6.505 -8.564 1.00 93.69 104 GLU A O 1
ATOM 878 N N . VAL A 1 105 ? 5.122 8.605 -9.199 1.00 95.19 105 VAL A N 1
ATOM 879 C CA . VAL A 1 105 ? 5.428 8.278 -10.599 1.00 95.19 105 VAL A CA 1
ATOM 880 C C . VAL A 1 105 ? 6.940 8.263 -10.785 1.00 95.19 105 VAL A C 1
ATOM 882 O O . VAL A 1 105 ? 7.597 9.264 -10.512 1.00 95.19 105 VAL A O 1
ATOM 885 N N . LYS A 1 106 ? 7.479 7.151 -11.285 1.00 96.00 106 LYS A N 1
ATOM 886 C CA . LYS A 1 106 ? 8.907 6.977 -11.579 1.00 96.00 106 LYS A CA 1
ATOM 887 C C . LYS A 1 106 ? 9.120 6.398 -12.969 1.00 96.00 106 LYS A C 1
ATOM 889 O O . LYS A 1 106 ? 8.279 5.655 -13.478 1.00 96.00 106 LYS A O 1
ATOM 894 N N . LYS A 1 107 ? 10.272 6.686 -13.570 1.00 97.69 107 LYS A N 1
ATOM 895 C CA . LYS A 1 107 ? 10.755 5.938 -14.731 1.00 97.69 107 LYS A CA 1
ATOM 896 C C . LYS A 1 107 ? 11.106 4.515 -14.324 1.00 97.69 107 LYS A C 1
ATOM 898 O O . LYS A 1 107 ? 11.597 4.263 -13.223 1.00 97.69 107 LYS A O 1
ATOM 903 N N . TYR A 1 108 ? 10.943 3.579 -15.248 1.00 97.69 108 TYR A N 1
ATOM 904 C CA . TYR A 1 108 ? 11.302 2.188 -15.012 1.00 97.69 108 TYR A CA 1
ATOM 905 C C . TYR A 1 108 ? 12.788 2.009 -14.659 1.00 97.69 108 TYR A C 1
ATOM 907 O O . TYR A 1 108 ? 13.121 1.213 -13.784 1.00 97.69 108 TYR A O 1
ATOM 915 N N . SER A 1 109 ? 13.681 2.797 -15.265 1.00 97.44 109 SER A N 1
ATOM 916 C CA . SER A 1 109 ? 15.106 2.841 -14.900 1.00 97.44 109 SER A CA 1
ATOM 917 C C . SER A 1 109 ? 15.355 3.268 -13.448 1.00 97.44 109 SER A C 1
ATOM 919 O O . SER A 1 109 ? 16.221 2.703 -12.784 1.00 97.44 109 SER A O 1
ATOM 921 N N . GLU A 1 110 ? 14.576 4.209 -12.915 1.00 97.38 110 GLU A N 1
ATOM 922 C CA . GLU A 1 110 ? 14.677 4.630 -11.513 1.00 97.38 110 GLU A CA 1
ATOM 923 C C . GLU A 1 110 ? 14.198 3.527 -10.564 1.00 97.38 110 GLU A C 1
ATOM 925 O O . GLU A 1 110 ? 14.817 3.295 -9.527 1.00 97.38 110 GLU A O 1
ATOM 930 N N . ILE A 1 111 ? 13.139 2.802 -10.940 1.00 96.44 111 ILE A N 1
ATOM 931 C CA . ILE A 1 111 ? 12.648 1.646 -10.178 1.00 96.44 111 ILE A CA 1
ATOM 932 C C . ILE A 1 111 ? 13.683 0.510 -10.192 1.00 96.44 111 ILE A C 1
ATOM 934 O O . ILE A 1 111 ? 13.905 -0.112 -9.157 1.00 96.44 111 ILE A O 1
ATOM 938 N N . LYS A 1 112 ? 14.367 0.270 -11.322 1.00 95.69 112 LYS A N 1
ATOM 939 C CA . LYS A 1 112 ? 15.491 -0.683 -11.405 1.00 95.69 112 LYS A CA 1
ATOM 940 C C . LYS A 1 112 ? 16.630 -0.310 -10.459 1.00 95.69 112 LYS A C 1
ATOM 942 O O . LYS A 1 112 ? 17.082 -1.148 -9.685 1.00 95.69 112 LYS A O 1
ATOM 947 N N . ASN A 1 113 ? 17.048 0.954 -10.469 1.00 95.25 113 ASN A N 1
ATOM 948 C CA . ASN A 1 113 ? 18.086 1.431 -9.554 1.00 95.25 113 ASN A CA 1
ATOM 949 C C . ASN A 1 113 ? 17.667 1.247 -8.090 1.00 95.25 113 ASN A C 1
ATOM 951 O O . ASN A 1 113 ? 18.477 0.853 -7.253 1.00 95.25 113 ASN A O 1
ATOM 955 N N . TRP A 1 114 ? 16.395 1.499 -7.779 1.00 93.88 114 TRP A N 1
ATOM 956 C CA . TRP A 1 114 ? 15.863 1.295 -6.438 1.00 93.88 114 TRP A CA 1
ATOM 957 C C . TRP A 1 114 ? 15.830 -0.186 -6.035 1.00 93.88 114 TRP A C 1
ATOM 959 O O . TRP A 1 114 ? 16.221 -0.522 -4.920 1.00 93.88 114 TRP A O 1
ATOM 969 N N . PHE A 1 115 ? 15.461 -1.086 -6.950 1.00 93.81 115 PHE A N 1
ATOM 970 C CA . PHE A 1 115 ? 15.553 -2.533 -6.743 1.00 93.81 115 PHE A CA 1
ATOM 971 C C . PHE A 1 115 ? 16.977 -2.979 -6.390 1.00 93.81 115 PHE A C 1
ATOM 973 O O . PHE A 1 115 ? 17.168 -3.753 -5.452 1.00 93.81 115 PHE A O 1
ATOM 980 N N . ASP A 1 116 ? 17.984 -2.467 -7.099 1.00 93.12 116 ASP A N 1
ATOM 981 C CA . ASP A 1 116 ? 19.382 -2.790 -6.813 1.00 93.12 116 ASP A CA 1
ATOM 982 C C . ASP A 1 116 ? 19.851 -2.235 -5.463 1.00 93.12 116 ASP A C 1
ATOM 984 O O . ASP A 1 116 ? 20.611 -2.902 -4.764 1.00 93.12 116 ASP A O 1
ATOM 988 N N . GLN A 1 117 ? 19.350 -1.069 -5.044 1.00 90.75 117 GLN A N 1
ATOM 989 C CA . GLN A 1 117 ? 19.588 -0.555 -3.693 1.00 90.75 117 GLN A CA 1
ATOM 990 C C . GLN A 1 117 ? 18.953 -1.459 -2.630 1.00 90.75 117 GLN A C 1
ATOM 992 O O . GLN A 1 117 ? 19.618 -1.814 -1.661 1.00 90.75 117 GLN A O 1
ATOM 997 N N . LEU A 1 118 ? 17.702 -1.888 -2.820 1.00 89.44 118 LEU A N 1
ATOM 998 C CA . LEU A 1 118 ? 16.994 -2.747 -1.864 1.00 89.44 118 LEU A CA 1
ATOM 999 C C . LEU A 1 118 ? 17.664 -4.116 -1.671 1.00 89.44 118 LEU A C 1
ATOM 1001 O O . LEU A 1 118 ? 17.603 -4.660 -0.578 1.00 89.44 118 LEU A O 1
ATOM 1005 N N . LYS A 1 119 ? 18.368 -4.658 -2.675 1.00 88.25 119 LYS A N 1
ATOM 1006 C CA . LYS A 1 119 ? 19.171 -5.889 -2.506 1.00 88.25 119 LYS A CA 1
ATOM 1007 C C . LYS A 1 119 ? 20.285 -5.760 -1.468 1.00 88.25 119 LYS A C 1
ATOM 1009 O O . LYS A 1 119 ? 20.744 -6.771 -0.947 1.00 88.25 119 LYS A O 1
ATOM 1014 N N . ILE A 1 120 ? 20.780 -4.545 -1.243 1.00 86.69 120 ILE A N 1
ATOM 1015 C CA . ILE A 1 120 ? 21.932 -4.280 -0.375 1.00 86.69 120 ILE A CA 1
ATOM 1016 C C . ILE A 1 120 ? 21.476 -4.058 1.076 1.00 86.69 120 ILE A C 1
ATOM 1018 O O . ILE A 1 120 ? 22.247 -4.298 2.005 1.00 86.69 120 ILE A O 1
ATOM 1022 N N . PHE A 1 121 ? 20.231 -3.620 1.286 1.00 77.19 121 PHE A N 1
ATOM 1023 C CA . PHE A 1 121 ? 19.702 -3.259 2.600 1.00 77.19 121 PHE A CA 1
ATOM 1024 C C . PHE A 1 121 ? 18.679 -4.290 3.096 1.00 77.19 121 PHE A C 1
ATOM 1026 O O . PHE A 1 121 ? 17.569 -4.356 2.588 1.00 77.19 121 PHE A O 1
ATOM 1033 N N . ASP A 1 122 ? 19.032 -5.044 4.141 1.00 64.56 122 ASP A N 1
ATOM 1034 C CA . ASP A 1 122 ? 18.198 -6.135 4.691 1.00 64.56 122 ASP A CA 1
ATOM 1035 C C . ASP A 1 122 ? 17.295 -5.696 5.873 1.00 64.56 122 ASP A C 1
ATOM 1037 O O . ASP A 1 122 ? 16.550 -6.488 6.437 1.00 64.56 122 ASP A O 1
ATOM 1041 N N . ASN A 1 123 ? 17.345 -4.413 6.265 1.00 59.34 123 ASN A N 1
ATOM 1042 C CA . ASN A 1 123 ? 16.670 -3.864 7.459 1.00 59.34 123 ASN A CA 1
ATOM 1043 C C . ASN A 1 123 ? 15.590 -2.810 7.143 1.00 59.34 123 ASN A C 1
ATOM 1045 O O . ASN A 1 123 ? 15.313 -1.925 7.956 1.00 59.34 123 ASN A O 1
ATOM 1049 N N . THR A 1 124 ? 14.978 -2.869 5.962 1.00 66.75 124 THR A N 1
ATOM 1050 C CA . THR A 1 124 ? 13.868 -1.980 5.589 1.00 66.75 124 THR A CA 1
ATOM 1051 C C . THR A 1 124 ? 12.522 -2.684 5.724 1.00 66.75 124 THR A C 1
ATOM 1053 O O . THR A 1 124 ? 12.397 -3.876 5.477 1.00 66.75 124 THR A O 1
ATOM 1056 N N . THR A 1 125 ? 11.471 -1.932 6.066 1.00 74.44 125 THR A N 1
ATOM 1057 C CA . THR A 1 125 ? 10.073 -2.416 6.062 1.00 74.44 125 THR A CA 1
ATOM 1058 C C . THR A 1 125 ? 9.606 -2.838 4.661 1.00 74.44 125 THR A C 1
ATOM 1060 O O . THR A 1 125 ? 8.581 -3.495 4.511 1.00 74.44 125 THR A O 1
ATOM 1063 N N . LEU A 1 126 ? 10.364 -2.446 3.635 1.00 84.50 126 LEU A N 1
ATOM 1064 C CA . LEU A 1 126 ? 10.190 -2.825 2.245 1.00 84.50 126 LEU A CA 1
ATOM 1065 C C . LEU A 1 126 ? 11.184 -3.929 1.879 1.00 84.50 126 LEU A C 1
ATOM 1067 O O . LEU A 1 126 ? 12.387 -3.744 2.058 1.00 84.50 126 LEU A O 1
ATOM 1071 N N . SER A 1 127 ? 10.696 -5.035 1.327 1.00 88.69 127 SER A N 1
ATOM 1072 C CA . SER A 1 127 ? 11.514 -6.114 0.777 1.00 88.69 127 SER A CA 1
ATOM 1073 C C . SER A 1 127 ? 11.276 -6.265 -0.726 1.00 88.69 127 SER A C 1
ATOM 1075 O O . SER A 1 127 ? 10.310 -5.754 -1.297 1.00 88.69 127 SER A O 1
ATOM 1077 N N . LEU A 1 128 ? 12.142 -7.028 -1.389 1.00 91.38 128 LEU A N 1
ATOM 1078 C CA . LEU A 1 128 ? 12.015 -7.320 -2.819 1.00 91.38 128 LEU A CA 1
ATOM 1079 C C . LEU A 1 128 ? 10.776 -8.166 -3.166 1.00 91.38 128 LEU A C 1
ATOM 1081 O O . LEU A 1 128 ? 10.327 -8.168 -4.315 1.00 91.38 128 LEU A O 1
ATOM 1085 N N . SER A 1 129 ? 10.225 -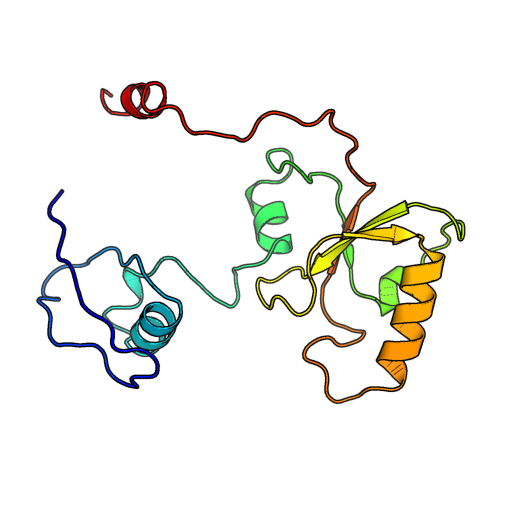8.874 -2.176 1.00 92.19 129 SER A N 1
ATOM 1086 C CA . SER A 1 129 ? 8.996 -9.665 -2.282 1.00 92.19 129 SER A CA 1
ATOM 1087 C C . SER A 1 129 ? 7.751 -8.925 -1.788 1.00 92.19 129 SER A C 1
ATOM 1089 O O . SER A 1 129 ? 6.651 -9.459 -1.927 1.00 92.19 129 SER A O 1
ATOM 1091 N N . SER A 1 130 ? 7.890 -7.713 -1.234 1.00 92.12 130 SER A N 1
ATOM 1092 C CA . SER A 1 130 ? 6.746 -6.892 -0.835 1.00 92.12 130 SER A CA 1
ATOM 1093 C C . SER A 1 130 ? 5.809 -6.664 -2.018 1.00 92.12 130 SER A C 1
ATOM 1095 O O . SER A 1 130 ? 6.253 -6.343 -3.126 1.00 92.12 130 SER A O 1
ATOM 1097 N N . LYS A 1 131 ? 4.504 -6.800 -1.766 1.00 94.94 131 LYS A N 1
ATOM 1098 C CA . LYS A 1 131 ? 3.479 -6.489 -2.759 1.00 94.94 131 LYS A CA 1
ATOM 1099 C C . LYS A 1 131 ? 3.437 -4.985 -3.004 1.00 94.94 131 LYS A C 1
ATOM 1101 O O . LYS A 1 131 ? 3.324 -4.173 -2.085 1.00 94.94 131 LYS A O 1
ATOM 1106 N N . ILE A 1 132 ? 3.509 -4.633 -4.273 1.00 95.94 132 ILE A N 1
ATOM 1107 C CA . ILE A 1 132 ? 3.381 -3.283 -4.792 1.00 95.94 132 ILE A CA 1
ATOM 1108 C C . ILE A 1 132 ? 2.277 -3.261 -5.840 1.00 95.94 132 ILE A C 1
ATOM 1110 O O . ILE A 1 132 ? 1.989 -4.256 -6.507 1.00 95.94 132 ILE A O 1
ATOM 1114 N N . VAL A 1 133 ? 1.677 -2.094 -6.013 1.00 95.56 133 VAL A N 1
ATOM 1115 C CA . VAL A 1 133 ? 0.730 -1.832 -7.092 1.00 95.56 133 VAL A CA 1
ATOM 1116 C C . VAL A 1 133 ? 1.414 -0.921 -8.092 1.00 95.56 133 VAL A C 1
ATOM 1118 O O . VAL A 1 133 ? 1.912 0.144 -7.718 1.00 95.56 133 VAL A O 1
ATOM 1121 N N . ILE A 1 134 ? 1.409 -1.326 -9.360 1.00 95.62 134 ILE A N 1
ATOM 1122 C CA . ILE A 1 134 ? 1.903 -0.521 -10.474 1.00 95.62 134 ILE A CA 1
ATOM 1123 C C . ILE A 1 134 ? 0.801 -0.225 -11.482 1.00 95.62 134 ILE A C 1
ATOM 1125 O O . ILE A 1 134 ? -0.099 -1.029 -11.701 1.00 95.62 134 ILE A O 1
ATOM 1129 N N . SER A 1 135 ? 0.883 0.920 -12.145 1.00 93.75 135 SER A N 1
ATOM 1130 C CA . SER A 1 135 ? -0.007 1.256 -13.259 1.00 93.75 135 SER A CA 1
ATOM 1131 C C . SER A 1 135 ? 0.650 2.254 -14.193 1.00 93.75 135 SER A C 1
ATOM 1133 O O . SER A 1 135 ? 1.646 2.888 -13.836 1.00 93.75 135 SER A O 1
ATOM 1135 N N . GLU A 1 136 ? 0.077 2.426 -15.379 1.00 91.25 136 GLU A N 1
ATOM 1136 C CA . GLU A 1 136 ? 0.377 3.621 -16.156 1.00 91.25 136 GLU A CA 1
ATOM 1137 C C . GLU A 1 136 ? -0.093 4.857 -15.374 1.00 91.25 136 GLU A C 1
ATOM 1139 O O . GLU A 1 136 ? -1.166 4.829 -14.762 1.00 91.25 136 GLU A O 1
ATOM 1144 N N . PRO A 1 137 ? 0.710 5.931 -15.331 1.00 89.00 137 PRO A N 1
ATOM 1145 C CA . PRO A 1 137 ? 0.334 7.125 -14.601 1.00 89.00 137 PRO A CA 1
ATOM 1146 C C . PRO A 1 137 ? -0.916 7.733 -15.236 1.00 89.00 137 PRO A C 1
ATOM 1148 O O . PRO A 1 137 ? -0.924 8.112 -16.406 1.00 89.00 137 PRO A O 1
ATOM 1151 N N . TYR A 1 138 ? -1.975 7.867 -14.445 1.00 80.50 138 TYR A N 1
ATOM 1152 C CA . TYR A 1 138 ? -3.158 8.596 -14.872 1.00 80.50 138 TYR A CA 1
ATOM 1153 C C . TYR A 1 138 ? -2.837 10.090 -14.928 1.00 80.50 138 TYR A C 1
ATOM 1155 O O . TYR A 1 138 ? -2.853 10.781 -13.911 1.00 80.50 138 TYR A O 1
ATOM 1163 N N . THR A 1 139 ? -2.608 10.624 -16.124 1.00 63.78 139 THR A N 1
ATOM 1164 C CA . THR A 1 139 ? -2.696 12.066 -16.364 1.00 63.78 139 THR A CA 1
ATOM 1165 C C . THR A 1 139 ? -4.168 12.436 -16.485 1.00 63.78 139 THR A C 1
ATOM 1167 O O . THR A 1 139 ? -4.702 12.578 -17.583 1.00 63.78 139 THR A O 1
ATOM 1170 N N . LYS A 1 140 ? -4.868 12.550 -15.357 1.00 51.62 140 LYS A N 1
ATOM 1171 C CA . LYS A 1 140 ? -6.086 13.361 -15.358 1.00 51.62 140 LYS A CA 1
ATOM 1172 C C . LYS A 1 140 ? -5.637 14.813 -15.217 1.00 51.62 140 LYS A C 1
ATOM 1174 O O . LYS A 1 140 ? -4.792 15.098 -14.368 1.00 51.62 140 LYS A O 1
ATOM 1179 N N . GLU A 1 141 ? -6.181 15.726 -16.028 1.00 46.84 141 GLU A N 1
ATOM 1180 C CA . GLU A 1 141 ? -6.184 17.153 -15.667 1.00 46.84 141 GLU A CA 1
ATOM 1181 C C . GLU A 1 141 ? -6.549 17.271 -14.185 1.00 46.84 141 GLU A C 1
ATOM 1183 O O . GLU A 1 141 ? -7.379 16.461 -13.756 1.00 46.84 141 GLU A O 1
ATOM 1188 N N . PRO A 1 142 ? -5.952 18.198 -13.405 1.00 41.66 142 PRO A N 1
ATOM 1189 C CA . PRO A 1 142 ? -6.111 18.267 -11.954 1.00 41.66 142 PRO A CA 1
ATOM 1190 C C . PRO A 1 142 ? -7.598 18.298 -11.614 1.00 41.66 142 PRO A C 1
ATOM 1192 O O . PRO A 1 142 ? -8.262 19.335 -11.640 1.00 41.66 142 PRO A O 1
ATOM 1195 N N . THR A 1 143 ? -8.154 17.114 -11.373 1.00 44.12 143 THR A N 1
ATOM 1196 C CA . THR A 1 143 ? -9.584 16.956 -11.221 1.00 44.12 143 THR A CA 1
ATOM 1197 C C . THR A 1 143 ? -9.798 17.334 -9.782 1.00 44.12 143 THR A C 1
ATOM 1199 O O . THR A 1 143 ? -9.355 16.622 -8.883 1.00 44.12 143 THR A O 1
ATOM 1202 N N . ARG A 1 144 ? -10.335 18.547 -9.623 1.00 36.38 144 ARG A N 1
ATOM 1203 C CA . ARG A 1 144 ? -10.917 19.135 -8.420 1.00 36.38 144 ARG A CA 1
ATOM 1204 C C . ARG A 1 144 ? -11.008 18.120 -7.291 1.00 36.38 144 ARG A C 1
ATOM 1206 O O . ARG A 1 144 ? -11.701 17.115 -7.443 1.00 36.38 144 ARG A O 1
ATOM 1213 N N . TYR A 1 145 ? -10.330 18.423 -6.184 1.00 36.28 145 TYR A N 1
ATOM 1214 C CA . TYR A 1 145 ? -10.576 17.824 -4.878 1.00 36.28 145 TYR A CA 1
ATOM 1215 C C . TYR A 1 145 ? -12.026 17.343 -4.796 1.00 36.28 145 TYR A C 1
ATOM 1217 O O . TYR A 1 145 ? -12.941 18.141 -5.010 1.00 36.28 145 TYR A O 1
ATOM 1225 N N . LEU A 1 146 ? -12.228 16.054 -4.519 1.00 35.56 146 LEU A N 1
ATOM 1226 C CA . LEU A 1 146 ? -13.513 15.556 -4.044 1.00 35.56 146 LEU A CA 1
ATOM 1227 C C . LEU A 1 146 ? -13.764 16.228 -2.690 1.00 35.56 146 LEU A C 1
ATOM 1229 O O . LEU A 1 146 ? -13.513 15.658 -1.634 1.00 35.56 146 LEU A O 1
ATOM 1233 N N . THR A 1 147 ? -14.196 17.485 -2.708 1.00 36.41 147 THR A N 1
ATOM 1234 C CA . THR A 1 147 ? -14.910 18.056 -1.586 1.00 36.41 147 THR A CA 1
ATOM 1235 C C . THR A 1 147 ? -16.292 17.439 -1.672 1.00 36.41 147 THR A C 1
ATOM 1237 O O . THR A 1 147 ? -17.064 17.719 -2.587 1.00 36.41 147 THR A O 1
ATOM 1240 N N . CYS A 1 148 ? -16.589 16.531 -0.745 1.00 35.47 148 CYS A N 1
ATOM 1241 C CA . CYS A 1 148 ? -17.965 16.154 -0.481 1.00 35.47 148 CYS A CA 1
ATOM 1242 C C . CYS A 1 148 ? -18.670 17.447 -0.057 1.00 35.47 148 CYS A C 1
ATOM 1244 O O . CYS A 1 148 ? -18.500 17.919 1.067 1.00 35.47 148 CYS A O 1
ATOM 1246 N N . SER A 1 149 ? -19.343 18.111 -0.996 1.00 45.00 149 SER A N 1
ATOM 1247 C CA . SER A 1 149 ? -20.143 19.275 -0.653 1.00 45.00 149 SER A CA 1
ATOM 1248 C C . SER A 1 149 ? -21.325 18.770 0.170 1.00 45.00 149 SER A C 1
ATOM 1250 O O . SER A 1 149 ? -21.978 17.798 -0.213 1.00 45.00 149 SER A O 1
ATOM 1252 N N . GLU A 1 150 ? -21.616 19.418 1.300 1.00 46.28 150 GLU A N 1
ATOM 1253 C CA . GLU A 1 150 ? -22.675 19.024 2.249 1.00 46.28 150 GLU A CA 1
ATOM 1254 C C . GLU A 1 150 ? -24.054 18.785 1.598 1.00 46.28 150 GLU A C 1
ATOM 1256 O O . GLU A 1 150 ? -24.933 18.159 2.189 1.00 46.28 150 GLU A O 1
ATOM 1261 N N . LYS A 1 151 ? -24.262 19.266 0.366 1.00 43.78 151 LYS A N 1
ATOM 1262 C CA . LYS A 1 151 ? -25.508 19.110 -0.386 1.00 43.78 151 LYS A CA 1
ATOM 1263 C C . LYS A 1 151 ? -25.728 17.708 -0.959 1.00 43.78 151 LYS A C 1
ATOM 1265 O O . LYS A 1 151 ? -26.884 17.321 -1.094 1.00 43.78 151 LYS A O 1
ATOM 1270 N N . GLU A 1 152 ? -24.685 16.937 -1.269 1.00 42.03 152 GLU A N 1
ATOM 1271 C CA . GLU A 1 152 ? -24.855 15.598 -1.866 1.00 42.03 152 GLU A CA 1
ATOM 1272 C C . GLU A 1 152 ? -25.076 14.502 -0.811 1.00 42.03 152 GLU A C 1
ATOM 1274 O O . GLU A 1 152 ? -25.805 13.544 -1.064 1.00 42.03 152 GLU A O 1
ATOM 1279 N N . ALA A 1 153 ? -24.569 14.690 0.413 1.00 46.41 153 ALA A N 1
ATOM 1280 C CA . ALA A 1 153 ? -24.764 13.753 1.523 1.00 46.41 153 ALA A CA 1
ATOM 1281 C C . ALA A 1 153 ? -26.222 13.685 2.026 1.00 46.41 153 ALA A C 1
ATOM 1283 O O . ALA A 1 153 ? -26.649 12.660 2.553 1.00 46.41 153 ALA A O 1
ATOM 1284 N N . ARG A 1 154 ? -27.020 14.747 1.836 1.00 41.41 154 ARG A N 1
ATOM 1285 C CA . ARG A 1 154 ? -28.438 14.764 2.243 1.00 41.41 154 ARG A CA 1
ATOM 1286 C C . ARG A 1 154 ? -29.357 13.945 1.340 1.00 41.41 154 ARG A C 1
ATOM 1288 O O . ARG A 1 154 ? -30.456 13.615 1.765 1.00 41.41 154 ARG A O 1
ATOM 1295 N N . LYS A 1 155 ? -28.929 13.593 0.124 1.00 42.50 155 LYS A N 1
ATOM 1296 C CA . LYS A 1 155 ? -29.795 12.889 -0.833 1.00 42.50 155 LYS A CA 1
ATOM 1297 C C . LYS A 1 155 ? -29.995 11.402 -0.504 1.00 42.50 155 LYS A C 1
ATOM 1299 O O . LYS A 1 155 ? -30.921 10.800 -1.021 1.00 42.50 155 LYS A O 1
ATOM 1304 N N . TYR A 1 156 ? -29.164 10.831 0.368 1.00 48.28 156 TYR A N 1
ATOM 1305 C CA . TYR A 1 156 ? -29.216 9.413 0.748 1.00 48.28 156 TYR A CA 1
ATOM 1306 C C . TYR A 1 156 ? -29.789 9.165 2.154 1.00 48.28 156 TYR A C 1
ATOM 1308 O O . TYR A 1 156 ? -29.639 8.073 2.690 1.00 48.28 156 TYR A O 1
ATOM 1316 N N . HIS A 1 157 ? -30.431 10.166 2.764 1.00 42.94 157 HIS A N 1
ATOM 1317 C CA . HIS A 1 157 ? -31.035 10.049 4.098 1.00 42.94 157 HIS A CA 1
ATOM 1318 C C . HIS A 1 157 ? -32.572 10.149 4.113 1.00 42.94 157 HIS A C 1
ATOM 1320 O O . HIS A 1 157 ? -33.148 10.255 5.193 1.00 42.94 157 HIS A O 1
ATOM 1326 N N . GLU A 1 158 ? -33.238 10.080 2.955 1.00 41.03 158 GLU A N 1
ATOM 1327 C CA . GLU A 1 158 ? -34.711 10.110 2.849 1.00 41.03 158 GLU A CA 1
ATOM 1328 C C . GLU A 1 158 ? -35.305 8.956 2.013 1.00 41.03 158 GLU A C 1
ATOM 1330 O O . GLU A 1 158 ? -36.333 9.125 1.361 1.00 41.03 158 GLU A O 1
ATOM 1335 N N . GLU A 1 159 ? -34.706 7.764 2.075 1.00 37.66 159 GLU A N 1
ATOM 1336 C CA . GLU A 1 159 ? -35.370 6.496 1.710 1.00 37.66 159 GLU A CA 1
ATOM 1337 C C . GLU A 1 159 ? -35.282 5.509 2.879 1.00 37.66 159 GLU A C 1
ATOM 1339 O O . GLU A 1 159 ? -36.284 4.797 3.121 1.00 37.66 159 GLU A O 1
#

Foldseek 3Di:
DDDDDADDDPPDLEGDDDDPVDQEADDDDPSVLVNLCVPPSNVVNYPDDQVQQFVVNVCVVQAPVDPQRVKDKDFLVVLVVDDDDQQQKKFKDFRHPPPLDDTDIDGPVVSVVVLVVQVVDPPGPDHRRGIMIMDRDDPDPPPDPPPVDPVVVVVPPPD

Radius of gyration: 20.46 Å; chains: 1; bounding box: 57×29×53 Å

Organism: NCBI:txid2569763

Sequence (159 aa):
MQYIEIDIIPFTDQLPNFNNNKQSIFYGSTTMGQLLYKDRHLYKGYFFEQDSFSIENYFDKWGKHMLNYGAMVTSFYELMSKDYEADKLLFIRPDDDSKSFSGEVKKYSEIKNWFDQLKIFDNTTLSLSSKIVISEPYTKEPTRYLTCSEKEARKYHEE